Protein AF-A0A2H6AH96-F1 (afdb_monomer_lite)

Structure (mmCIF, N/CA/C/O backbone):
data_AF-A0A2H6AH96-F1
#
_entry.id   AF-A0A2H6AH96-F1
#
loop_
_atom_site.group_PDB
_atom_site.id
_atom_site.type_symbol
_atom_site.label_atom_id
_atom_site.label_alt_id
_atom_site.label_comp_id
_atom_site.label_asym_id
_atom_site.label_entity_id
_atom_site.label_seq_id
_atom_site.pdbx_PDB_ins_code
_atom_site.Cartn_x
_atom_site.Cartn_y
_atom_site.Cartn_z
_atom_site.occupancy
_atom_site.B_iso_or_equiv
_atom_site.auth_seq_id
_atom_site.auth_comp_id
_atom_site.auth_asym_id
_atom_site.auth_atom_id
_atom_site.pdbx_PDB_model_num
ATOM 1 N N . MET A 1 1 ? -25.929 -2.774 71.365 1.00 48.53 1 MET A N 1
ATOM 2 C CA . MET A 1 1 ? -27.346 -2.374 71.247 1.00 48.53 1 MET A CA 1
ATOM 3 C C . MET A 1 1 ? -27.555 -1.836 69.843 1.00 48.53 1 MET A C 1
ATOM 5 O O . MET A 1 1 ? -26.629 -1.247 69.307 1.00 48.53 1 MET A O 1
ATOM 9 N N . SER A 1 2 ? -28.693 -2.119 69.205 1.00 74.06 2 SER A N 1
ATOM 10 C CA . SER A 1 2 ? -29.018 -1.525 67.899 1.00 74.06 2 SER A CA 1
ATOM 11 C C . SER A 1 2 ? -29.248 -0.022 68.078 1.00 74.06 2 SER A C 1
ATOM 13 O O . SER A 1 2 ? -29.887 0.374 69.051 1.00 74.06 2 SER A O 1
ATOM 15 N N . THR A 1 3 ? -28.781 0.806 67.143 1.00 83.19 3 THR A N 1
ATOM 16 C CA . THR A 1 3 ? -29.018 2.261 67.120 1.00 83.19 3 THR A CA 1
ATOM 17 C C . THR A 1 3 ? -30.516 2.599 67.164 1.00 83.19 3 THR A C 1
ATOM 19 O O . THR A 1 3 ? -30.912 3.610 67.737 1.00 83.19 3 THR A O 1
ATOM 22 N N . ALA A 1 4 ? -31.370 1.714 66.634 1.00 84.19 4 ALA A N 1
ATOM 23 C CA . ALA A 1 4 ? -32.824 1.836 66.729 1.00 84.19 4 ALA A CA 1
ATOM 24 C C . ALA A 1 4 ? -33.345 1.627 68.163 1.00 84.19 4 ALA A C 1
ATOM 26 O O . ALA A 1 4 ? -34.322 2.251 68.565 1.00 84.19 4 ALA A O 1
ATOM 27 N N . LEU A 1 5 ? -32.680 0.782 68.958 1.00 84.56 5 LEU A N 1
ATOM 28 C CA . LEU A 1 5 ? -33.046 0.522 70.352 1.00 84.56 5 LEU A CA 1
ATOM 29 C C . LEU A 1 5 ? -32.707 1.721 71.248 1.00 84.56 5 LEU A C 1
ATOM 31 O O . LEU A 1 5 ? -33.529 2.129 72.062 1.00 84.56 5 LEU A O 1
ATOM 35 N N . GLU A 1 6 ? -31.534 2.325 71.044 1.00 89.12 6 GLU A N 1
ATOM 36 C CA . GLU A 1 6 ? -31.123 3.549 71.750 1.00 89.12 6 GLU A CA 1
ATOM 37 C C . GLU A 1 6 ? -32.049 4.725 71.409 1.00 89.12 6 GLU A C 1
ATOM 39 O O . GLU A 1 6 ? -32.494 5.455 72.295 1.00 89.12 6 GLU A O 1
ATOM 44 N N . LEU A 1 7 ? -32.415 4.872 70.130 1.00 88.19 7 LEU A N 1
ATOM 45 C CA . LEU A 1 7 ? -33.362 5.893 69.685 1.00 88.19 7 LEU A CA 1
ATOM 46 C C . LEU A 1 7 ? -34.773 5.657 70.254 1.00 88.19 7 LEU A C 1
ATOM 48 O O . LEU A 1 7 ? -35.454 6.610 70.633 1.00 88.19 7 LEU A O 1
ATOM 52 N N . TYR A 1 8 ? -35.202 4.397 70.369 1.00 91.31 8 TYR A N 1
ATOM 53 C CA . TYR A 1 8 ? -36.490 4.028 70.962 1.00 91.31 8 TYR A CA 1
ATOM 54 C C . TYR A 1 8 ? -36.577 4.410 72.441 1.00 91.31 8 TYR A C 1
ATOM 56 O O . TYR A 1 8 ? -37.562 5.028 72.852 1.00 91.31 8 TYR A O 1
ATOM 64 N N . GLU A 1 9 ? -35.548 4.095 73.232 1.00 91.56 9 GLU A N 1
ATOM 65 C CA . GLU A 1 9 ? -35.509 4.437 74.660 1.00 91.56 9 GLU A CA 1
ATOM 66 C C . GLU A 1 9 ? -35.527 5.953 74.898 1.00 91.56 9 GLU A C 1
ATOM 68 O O . GLU A 1 9 ? -36.153 6.419 75.852 1.00 91.56 9 GLU A O 1
ATOM 73 N N . LEU A 1 10 ? -34.929 6.733 73.992 1.00 91.88 10 LEU A N 1
ATOM 74 C CA . LEU A 1 10 ? -34.927 8.199 74.037 1.00 91.88 10 LEU A CA 1
ATOM 75 C C . LEU A 1 10 ? -36.282 8.826 73.670 1.00 91.88 10 LEU A C 1
ATOM 77 O O . LEU A 1 10 ? -36.653 9.871 74.213 1.00 91.88 10 LEU A O 1
ATOM 81 N N . LEU A 1 11 ? -37.022 8.209 72.744 1.00 91.69 11 LEU A N 1
ATOM 82 C CA . LEU A 1 11 ? -38.298 8.726 72.232 1.00 91.69 11 LEU A CA 1
ATOM 83 C C . LEU A 1 11 ? -39.507 8.287 73.072 1.00 91.69 11 LEU A C 1
ATOM 85 O O . LEU A 1 11 ? -40.444 9.073 73.241 1.00 91.69 11 LEU A O 1
ATOM 89 N N . LYS A 1 12 ? -39.475 7.073 73.642 1.00 93.00 12 LYS A N 1
ATOM 90 C CA . LYS A 1 12 ? -40.558 6.485 74.452 1.00 93.00 12 LYS A CA 1
ATOM 91 C C . LYS A 1 12 ? -41.104 7.422 75.547 1.00 93.00 12 LYS A C 1
ATOM 93 O O . LYS A 1 12 ? -42.322 7.597 75.587 1.00 93.00 12 LYS A O 1
ATOM 98 N N . PRO A 1 13 ? -40.283 8.054 76.414 1.00 93.81 13 PRO A N 1
ATOM 99 C CA . PRO A 1 13 ? -40.792 8.920 77.481 1.00 93.81 13 PRO A CA 1
ATOM 100 C C . PRO A 1 13 ? -41.361 10.265 76.994 1.00 93.81 13 PRO A C 1
ATOM 102 O O . PRO A 1 13 ? -42.032 10.936 77.771 1.00 93.81 13 PRO A O 1
ATOM 105 N N . LYS A 1 14 ? -41.102 10.681 75.744 1.00 92.81 14 LYS A N 1
ATOM 106 C CA . LYS A 1 14 ? -41.562 11.976 75.203 1.00 92.81 14 LYS A CA 1
ATOM 107 C C . LYS A 1 14 ? -42.813 11.878 74.339 1.00 92.81 14 LYS A C 1
ATOM 109 O O . LYS A 1 14 ? -43.597 12.819 74.318 1.00 92.81 14 LYS A O 1
ATOM 114 N N . LEU A 1 15 ? -42.954 10.788 73.590 1.00 90.75 15 LEU A N 1
ATOM 115 C CA . LEU A 1 15 ? -43.980 10.656 72.553 1.00 90.75 15 LEU A CA 1
ATOM 116 C C . LEU A 1 15 ? -45.029 9.591 72.872 1.00 90.75 15 LEU A C 1
ATOM 118 O O . LEU A 1 15 ? -46.102 9.642 72.291 1.00 90.75 15 LEU A O 1
ATOM 122 N N . GLY A 1 16 ? -44.740 8.666 73.791 1.00 91.75 16 GLY A N 1
ATOM 123 C CA . GLY A 1 16 ? -45.535 7.454 73.964 1.00 91.75 16 GLY A CA 1
ATOM 124 C C . GLY A 1 16 ? -44.962 6.277 73.172 1.00 91.75 16 GLY A C 1
ATOM 125 O O . GLY A 1 16 ? -44.139 6.426 72.265 1.00 91.75 16 GLY A O 1
ATOM 126 N N . GLU A 1 17 ? -45.346 5.064 73.569 1.00 92.06 17 GLU A N 1
ATOM 127 C CA . GLU A 1 17 ? -44.799 3.827 73.001 1.00 92.06 17 GLU A CA 1
ATOM 128 C C . GLU A 1 17 ? -45.226 3.606 71.541 1.00 92.06 17 GLU A C 1
ATOM 130 O O . GLU A 1 17 ? -44.432 3.107 70.741 1.00 92.06 17 GLU A O 1
ATOM 135 N N . ALA A 1 18 ? -46.446 4.003 71.171 1.00 92.25 18 ALA A N 1
ATOM 136 C CA . ALA A 1 18 ? -46.964 3.812 69.819 1.00 92.25 18 ALA A CA 1
ATOM 137 C C . ALA A 1 18 ? -46.289 4.760 68.814 1.00 92.25 18 ALA A C 1
ATOM 139 O O . ALA A 1 18 ? -45.826 4.334 67.754 1.00 92.25 18 ALA A O 1
ATOM 140 N N . GLU A 1 19 ? -46.169 6.031 69.179 1.00 92.69 19 GLU A N 1
ATOM 141 C CA . GLU A 1 19 ? -45.620 7.114 68.369 1.00 92.69 19 GLU A CA 1
ATOM 142 C C . GLU A 1 19 ? -44.112 6.936 68.147 1.00 92.69 19 GLU A C 1
ATOM 144 O O . GLU A 1 19 ? -43.627 7.080 67.022 1.00 92.69 19 GLU A O 1
ATOM 149 N N . ALA A 1 20 ? -43.371 6.539 69.190 1.00 93.06 20 ALA A N 1
ATOM 150 C CA . ALA A 1 20 ? -41.941 6.245 69.085 1.00 93.06 20 ALA A CA 1
ATOM 151 C C . ALA A 1 20 ? -41.661 5.063 68.136 1.00 93.06 20 ALA A C 1
ATOM 153 O O . ALA A 1 20 ? -40.739 5.130 67.322 1.00 93.06 20 ALA A O 1
ATOM 154 N N . ARG A 1 21 ? -42.479 3.999 68.184 1.00 91.94 21 ARG A N 1
ATOM 155 C CA . ARG A 1 21 ? -42.358 2.849 67.265 1.00 91.94 21 ARG A CA 1
ATOM 156 C C . ARG A 1 21 ? -42.705 3.225 65.828 1.00 91.94 21 ARG A C 1
ATOM 158 O O . ARG A 1 21 ? -42.016 2.784 64.913 1.00 91.94 21 ARG A O 1
ATOM 165 N N . ALA A 1 22 ? -43.747 4.033 65.627 1.00 93.38 22 ALA A N 1
ATOM 166 C CA . ALA A 1 22 ? -44.160 4.474 64.297 1.00 93.38 22 ALA A CA 1
ATOM 167 C C . ALA A 1 22 ? -43.069 5.308 63.607 1.00 93.38 22 ALA A C 1
ATOM 169 O O . ALA A 1 22 ? -42.770 5.072 62.435 1.00 93.38 22 ALA A O 1
ATOM 170 N N . LEU A 1 23 ? -42.429 6.227 64.341 1.00 91.38 23 LEU A N 1
ATOM 171 C CA . LEU A 1 23 ? -41.349 7.055 63.802 1.00 91.38 23 LEU A CA 1
ATOM 172 C C . LEU A 1 23 ? -40.101 6.229 63.464 1.00 91.38 23 LEU A C 1
ATOM 174 O O . LEU A 1 23 ? -39.532 6.410 62.390 1.00 91.38 23 LEU A O 1
ATOM 178 N N . ILE A 1 24 ? -39.702 5.295 64.335 1.00 92.12 24 ILE A N 1
ATOM 179 C CA . ILE A 1 24 ? -38.553 4.412 64.074 1.00 92.12 24 ILE A CA 1
ATOM 180 C C . ILE A 1 24 ? -38.809 3.537 62.856 1.00 92.12 24 ILE A C 1
ATOM 182 O O . ILE A 1 24 ? -37.956 3.474 61.979 1.00 92.12 24 ILE A O 1
ATOM 186 N N . ARG A 1 25 ? -40.003 2.946 62.748 1.00 91.00 25 ARG A N 1
ATOM 187 C CA . ARG A 1 25 ? -40.381 2.141 61.583 1.00 91.00 25 ARG A CA 1
ATOM 188 C C . ARG A 1 25 ? -40.339 2.959 60.294 1.00 91.00 25 ARG A C 1
ATOM 190 O O . ARG A 1 25 ? -39.776 2.509 59.306 1.00 91.00 25 ARG A O 1
ATOM 197 N N . TYR A 1 26 ? -40.872 4.182 60.320 1.00 91.19 26 TYR A N 1
ATOM 198 C CA . TYR A 1 26 ? -40.802 5.093 59.178 1.00 91.19 26 TYR A CA 1
ATOM 199 C C . TYR A 1 26 ? -39.352 5.423 58.791 1.00 91.19 26 TYR A C 1
ATOM 201 O O . TYR A 1 26 ? -39.022 5.456 57.605 1.00 91.19 26 TYR A O 1
ATOM 209 N N . MET A 1 27 ? -38.473 5.659 59.769 1.00 89.19 27 MET A N 1
ATOM 210 C CA . MET A 1 27 ? -37.054 5.929 59.519 1.00 89.19 27 MET A CA 1
ATOM 211 C C . MET A 1 27 ? -36.317 4.700 58.977 1.00 89.19 27 MET A C 1
ATOM 213 O O . MET A 1 27 ? -35.553 4.838 58.025 1.00 89.19 27 MET A O 1
ATOM 217 N N . GLU A 1 28 ? -36.560 3.515 59.535 1.00 88.94 28 GLU A N 1
ATOM 218 C CA . GLU A 1 28 ? -35.989 2.250 59.061 1.00 88.94 28 GLU A CA 1
ATOM 219 C C . GLU A 1 28 ? -36.423 1.947 57.623 1.00 88.94 28 GLU A C 1
ATOM 221 O O . GLU A 1 28 ? -35.565 1.669 56.785 1.00 88.94 28 GLU A O 1
ATOM 226 N N . ASP A 1 29 ? -37.712 2.102 57.306 1.00 88.25 29 ASP A N 1
ATOM 227 C CA . ASP A 1 29 ? -38.241 1.918 55.949 1.00 88.25 29 ASP A CA 1
ATOM 228 C C . ASP A 1 29 ? -37.622 2.924 54.961 1.00 88.25 29 ASP A C 1
ATOM 230 O O . ASP A 1 29 ? -37.230 2.552 53.853 1.00 88.25 29 ASP A O 1
ATOM 234 N N . ASN A 1 30 ? -37.457 4.193 55.361 1.00 87.19 30 ASN A N 1
ATOM 235 C CA . ASN A 1 30 ? -36.810 5.211 54.521 1.00 87.19 30 ASN A CA 1
ATOM 236 C C . ASN A 1 30 ? -35.316 4.936 54.297 1.00 87.19 30 ASN A C 1
ATOM 238 O O . ASN A 1 30 ? -34.803 5.186 53.203 1.00 87.19 30 ASN A O 1
ATOM 242 N N . VAL A 1 31 ? -34.605 4.444 55.316 1.00 87.12 31 VAL A N 1
ATOM 243 C CA . VAL A 1 31 ? -33.192 4.059 55.191 1.00 87.12 31 VAL A CA 1
ATOM 244 C C . VAL A 1 31 ? -33.062 2.838 54.287 1.00 87.12 31 VAL A C 1
ATOM 246 O O . VAL A 1 31 ? -32.227 2.855 53.391 1.00 87.12 31 VAL A O 1
ATOM 249 N N . GLN A 1 32 ? -33.916 1.824 54.444 1.00 84.75 32 GLN A N 1
ATOM 250 C CA . GLN A 1 32 ? -33.933 0.637 53.582 1.00 84.75 32 GLN A CA 1
ATOM 251 C C . GLN A 1 32 ? -34.246 0.982 52.121 1.00 84.75 32 GLN A C 1
ATOM 253 O O . GLN A 1 32 ? -33.583 0.473 51.225 1.00 84.75 32 GLN A O 1
ATOM 258 N N . GLN A 1 33 ? -35.202 1.882 51.866 1.00 83.94 33 GLN A N 1
ATOM 259 C CA . GLN A 1 33 ? -35.540 2.308 50.501 1.00 83.94 33 GLN A CA 1
ATOM 260 C C . GLN A 1 33 ? -34.418 3.077 49.798 1.00 83.94 33 GLN A C 1
ATOM 262 O O . GLN A 1 33 ? -34.355 3.075 48.570 1.00 83.94 33 GLN A O 1
ATOM 267 N N . ARG A 1 34 ? -33.564 3.782 50.549 1.00 82.81 34 ARG A N 1
ATOM 268 C CA . ARG A 1 34 ? -32.506 4.639 49.988 1.00 82.81 34 ARG A CA 1
ATOM 269 C C . ARG A 1 34 ? -31.117 4.018 50.048 1.00 82.81 34 ARG A C 1
ATOM 271 O O . ARG A 1 34 ? -30.226 4.474 49.334 1.00 82.81 34 ARG A O 1
ATOM 278 N N . ALA A 1 35 ? -30.906 3.031 50.909 1.00 84.38 35 ALA A N 1
ATOM 279 C CA . ALA A 1 35 ? -29.627 2.360 51.037 1.00 84.38 35 ALA A CA 1
ATOM 280 C C . ALA A 1 35 ? -29.427 1.398 49.864 1.00 84.38 35 ALA A C 1
ATOM 282 O O . ALA A 1 35 ? -30.221 0.485 49.653 1.00 84.38 35 ALA A O 1
ATOM 283 N N . ALA A 1 36 ? -28.322 1.567 49.137 1.00 83.88 36 ALA A N 1
ATOM 284 C CA . ALA A 1 36 ? -27.840 0.510 48.263 1.00 83.88 36 ALA A CA 1
ATOM 285 C C . ALA A 1 36 ? -27.471 -0.696 49.131 1.00 83.88 36 ALA A C 1
ATOM 287 O O . ALA A 1 36 ? -26.684 -0.582 50.079 1.00 83.88 36 ALA A O 1
ATOM 288 N N . THR A 1 37 ? -28.047 -1.851 48.823 1.00 88.88 37 THR A N 1
ATOM 289 C CA . THR A 1 37 ? -27.726 -3.075 49.547 1.00 88.88 37 THR A CA 1
ATOM 290 C C . THR A 1 37 ? -26.385 -3.625 49.069 1.00 88.88 37 THR A C 1
ATOM 292 O O . THR A 1 37 ? -25.905 -3.326 47.972 1.00 88.88 37 THR A O 1
ATOM 295 N N . LYS A 1 38 ? -25.776 -4.501 49.874 1.00 90.06 38 LYS A N 1
ATOM 296 C CA . LYS A 1 38 ? -24.586 -5.250 49.448 1.00 90.06 38 LYS A CA 1
ATOM 297 C C . LYS A 1 38 ? -24.839 -6.014 48.138 1.00 90.06 38 LYS A C 1
ATOM 299 O O . LYS A 1 38 ? -23.963 -6.066 47.284 1.00 90.06 38 LYS A O 1
ATOM 304 N N . GLN A 1 39 ? -26.053 -6.537 47.962 1.00 90.75 39 GLN A N 1
ATOM 305 C CA . GLN A 1 39 ? -26.456 -7.240 46.748 1.00 90.75 39 GLN A CA 1
ATOM 306 C C . GLN A 1 39 ? -26.499 -6.312 45.523 1.00 90.75 39 GLN A C 1
ATOM 308 O O . GLN A 1 39 ? -26.109 -6.727 44.433 1.00 90.75 39 GLN A O 1
ATOM 313 N N . ASP A 1 40 ? -26.935 -5.060 45.682 1.00 92.50 40 ASP A N 1
ATOM 314 C CA . ASP A 1 40 ? -26.943 -4.082 44.585 1.00 92.50 40 ASP A CA 1
ATOM 315 C C . ASP A 1 40 ? -25.522 -3.730 44.139 1.00 92.50 40 ASP A C 1
ATOM 317 O O . ASP A 1 40 ? -25.249 -3.654 42.940 1.00 92.50 40 ASP A O 1
ATOM 321 N N . LEU A 1 41 ? -24.597 -3.591 45.095 1.00 94.38 41 LEU A N 1
ATOM 322 C CA . LEU A 1 41 ? -23.177 -3.375 44.809 1.00 94.38 41 LEU A CA 1
ATOM 323 C C . LEU A 1 41 ? -22.553 -4.575 44.088 1.00 94.38 41 LEU A C 1
ATOM 325 O O . LEU A 1 41 ? -21.855 -4.387 43.093 1.00 94.38 41 LEU A O 1
ATOM 329 N N . GLU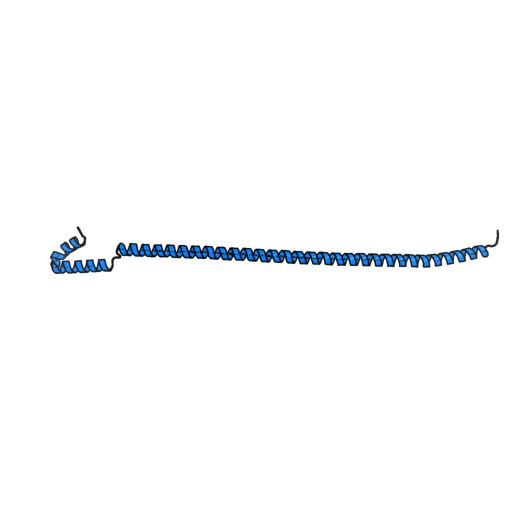 A 1 42 ? -22.838 -5.801 44.533 1.00 95.69 42 GLU A N 1
ATOM 330 C CA . GLU A 1 42 ? -22.356 -7.027 43.880 1.00 95.69 42 GLU A CA 1
ATOM 331 C C . GLU A 1 42 ? -22.884 -7.148 42.442 1.00 95.69 42 GLU A C 1
ATOM 333 O O . GLU A 1 42 ? -22.125 -7.466 41.525 1.00 95.69 42 GLU A O 1
ATOM 338 N N . ARG A 1 43 ? -24.162 -6.815 42.209 1.00 96.19 43 ARG A N 1
ATOM 339 C CA . ARG A 1 43 ? -24.754 -6.773 40.860 1.00 96.19 43 ARG A CA 1
ATOM 340 C C . ARG A 1 43 ? -24.103 -5.711 39.980 1.00 96.19 43 ARG A C 1
ATOM 342 O O . ARG A 1 43 ? -23.779 -5.993 38.829 1.00 96.19 43 ARG A O 1
ATOM 349 N N . ALA A 1 44 ? -23.894 -4.505 40.508 1.00 96.69 44 ALA A N 1
ATOM 350 C CA . ALA A 1 44 ? -23.243 -3.425 39.772 1.00 96.69 44 ALA A CA 1
ATOM 351 C C . ALA A 1 44 ? -21.788 -3.774 39.420 1.00 96.69 44 ALA A C 1
ATOM 353 O O . ALA A 1 44 ? -21.342 -3.515 38.299 1.00 96.69 44 ALA A O 1
ATOM 354 N N . GLN A 1 45 ? -21.061 -4.408 40.344 1.00 97.69 45 GLN A N 1
ATOM 355 C CA . GLN A 1 45 ? -19.700 -4.887 40.114 1.00 97.69 45 GLN A CA 1
ATOM 356 C C . GLN A 1 45 ? -19.663 -5.982 39.043 1.00 97.69 45 GLN A C 1
ATOM 358 O O . GLN A 1 45 ? -18.842 -5.905 38.131 1.00 97.69 45 GLN A O 1
ATOM 363 N N . ALA A 1 46 ? -20.572 -6.959 39.106 1.00 97.44 46 ALA A N 1
ATOM 364 C CA . ALA A 1 46 ? -20.678 -8.010 38.096 1.00 97.44 46 ALA A CA 1
ATOM 365 C C . ALA A 1 46 ? -20.974 -7.433 36.703 1.00 97.44 46 ALA A C 1
ATOM 367 O O . ALA A 1 46 ? -20.250 -7.729 35.755 1.00 97.44 46 ALA A O 1
ATOM 368 N N . ALA A 1 47 ? -21.958 -6.534 36.594 1.00 98.06 47 ALA A N 1
ATOM 369 C CA . ALA A 1 47 ? -22.300 -5.873 35.334 1.00 98.06 47 ALA A CA 1
ATOM 370 C C . ALA A 1 47 ? -21.146 -5.013 34.786 1.00 98.06 47 ALA A C 1
ATOM 372 O O . ALA A 1 47 ? -20.954 -4.909 33.575 1.00 98.06 47 ALA A O 1
ATOM 373 N N . THR A 1 48 ? -20.363 -4.386 35.668 1.00 98.19 48 THR A N 1
ATOM 374 C CA . THR A 1 48 ? -19.184 -3.605 35.267 1.00 98.19 48 THR A CA 1
ATOM 375 C C . THR A 1 48 ? -18.074 -4.513 34.748 1.00 98.19 48 THR A C 1
ATOM 377 O O . THR A 1 48 ? -17.502 -4.226 33.700 1.00 98.19 48 THR A O 1
ATOM 380 N N . ASN A 1 49 ? -17.802 -5.627 35.431 1.00 98.25 49 ASN A N 1
ATOM 381 C CA . ASN A 1 49 ? -16.823 -6.613 34.977 1.00 98.25 49 ASN A CA 1
ATOM 382 C C . ASN A 1 49 ? -17.219 -7.223 33.630 1.00 98.25 49 ASN A C 1
ATOM 384 O O . ASN A 1 49 ? -16.377 -7.328 32.746 1.00 98.25 49 ASN A O 1
ATOM 388 N N . GLU A 1 50 ? -18.496 -7.552 33.437 1.00 98.38 50 GLU A N 1
ATOM 389 C CA . GLU A 1 50 ? -18.995 -8.062 32.158 1.00 98.38 50 GLU A CA 1
ATOM 390 C C . GLU A 1 50 ? -18.766 -7.057 31.020 1.00 98.38 50 GLU A C 1
ATOM 392 O O . GLU A 1 50 ? -18.230 -7.419 29.975 1.00 98.38 50 GLU A O 1
ATOM 397 N N . LYS A 1 51 ? -19.078 -5.773 31.242 1.00 98.38 51 LYS A N 1
ATOM 398 C CA . LYS A 1 51 ? -18.800 -4.712 30.260 1.00 98.38 51 LYS A CA 1
ATOM 399 C C . LYS A 1 51 ? -17.309 -4.553 29.975 1.00 98.38 51 LYS A C 1
ATOM 401 O O . LYS A 1 51 ? -16.937 -4.314 28.831 1.00 98.38 51 LYS A O 1
ATOM 406 N N . ILE A 1 52 ? -16.456 -4.669 30.993 1.00 98.44 52 ILE A N 1
ATOM 407 C CA . ILE A 1 52 ? -15.000 -4.610 30.812 1.00 98.44 52 ILE A CA 1
ATOM 408 C C . ILE A 1 52 ? -14.531 -5.762 29.923 1.00 98.44 52 ILE A C 1
ATOM 410 O O . ILE A 1 52 ? -13.755 -5.525 28.998 1.00 98.44 52 ILE A O 1
ATOM 414 N N . GLU A 1 53 ? -15.010 -6.983 30.160 1.00 98.50 53 GLU A N 1
ATOM 415 C CA . GLU A 1 53 ? -14.644 -8.142 29.341 1.00 98.50 53 GLU A CA 1
ATOM 416 C C . GLU A 1 53 ? -15.183 -8.032 27.908 1.00 98.50 53 GLU A C 1
ATOM 418 O O . GLU A 1 53 ? -14.444 -8.310 26.964 1.00 98.50 53 GLU A O 1
ATOM 423 N N . GLN A 1 54 ? -16.406 -7.525 27.717 1.00 98.50 54 GLN A N 1
ATOM 424 C CA . GLN A 1 54 ? -16.945 -7.233 26.381 1.00 98.50 54 GLN A CA 1
ATOM 425 C C . GLN A 1 54 ? -16.077 -6.217 25.629 1.00 98.50 54 GLN A C 1
ATOM 427 O O . GLN A 1 54 ? -15.635 -6.486 24.515 1.00 98.50 54 GLN A O 1
ATOM 432 N N . VAL A 1 55 ? -15.749 -5.083 26.256 1.00 98.56 55 VAL A N 1
ATOM 433 C CA . VAL A 1 55 ? -14.894 -4.055 25.637 1.00 98.56 55 VAL A CA 1
ATOM 434 C C . VAL A 1 55 ? -13.495 -4.599 25.339 1.00 98.56 55 VAL A C 1
ATOM 436 O O . VAL A 1 55 ? -12.916 -4.274 24.304 1.00 98.56 55 VAL A O 1
ATOM 439 N N . ARG A 1 56 ? -12.933 -5.440 26.215 1.00 98.56 56 ARG A N 1
ATOM 440 C CA . ARG A 1 56 ? -11.640 -6.097 25.966 1.00 98.56 56 ARG A CA 1
ATOM 441 C C . ARG A 1 56 ? -11.693 -7.013 24.750 1.00 98.56 56 ARG A C 1
ATOM 443 O O . ARG A 1 56 ? -10.775 -6.952 23.934 1.00 98.56 56 ARG A O 1
ATOM 450 N N . ALA A 1 57 ? -12.746 -7.815 24.620 1.00 98.38 57 ALA A N 1
ATOM 451 C CA . ALA A 1 57 ? -12.942 -8.687 23.467 1.00 98.38 57 ALA A CA 1
ATOM 452 C C . ALA A 1 57 ? -13.077 -7.876 22.168 1.00 98.38 57 ALA A C 1
ATOM 454 O O . ALA A 1 57 ? -12.347 -8.136 21.214 1.00 98.38 57 ALA A O 1
ATOM 455 N N . GLU A 1 58 ? -13.912 -6.832 22.163 1.00 98.56 58 GLU A N 1
ATOM 456 C CA . GLU A 1 58 ? -14.087 -5.945 21.003 1.00 98.56 58 GLU A CA 1
ATOM 457 C C . GLU A 1 58 ? -12.785 -5.237 20.601 1.00 98.56 58 GLU A C 1
ATOM 459 O O . GLU A 1 58 ? -12.481 -5.092 19.416 1.00 98.56 58 GLU A O 1
ATOM 464 N N . LEU A 1 59 ? -11.998 -4.770 21.576 1.00 98.56 59 LEU A N 1
ATOM 465 C CA . LEU A 1 59 ? -10.704 -4.144 21.301 1.00 98.56 59 LEU A CA 1
ATOM 466 C C . LEU A 1 59 ? -9.702 -5.149 20.736 1.00 98.56 59 LEU A C 1
ATOM 468 O O . LEU A 1 59 ? -8.950 -4.797 19.830 1.00 98.56 59 LEU A O 1
ATOM 472 N N . HIS A 1 60 ? -9.691 -6.382 21.244 1.00 98.50 60 HIS A N 1
ATOM 473 C CA . HIS A 1 60 ? -8.827 -7.433 20.717 1.00 98.50 60 HIS A CA 1
ATOM 474 C C . HIS A 1 60 ? -9.178 -7.763 19.262 1.00 98.50 60 HIS A C 1
ATOM 476 O O . HIS A 1 60 ? -8.291 -7.774 18.411 1.00 98.50 60 HIS A O 1
ATOM 482 N N . GLU A 1 61 ? -10.467 -7.921 18.955 1.00 98.56 61 GLU A N 1
ATOM 483 C CA . GLU A 1 61 ? -10.949 -8.157 17.591 1.00 98.56 61 GLU A CA 1
ATOM 484 C C . GLU A 1 61 ? -10.569 -7.008 16.646 1.00 98.56 61 GLU A C 1
ATOM 486 O O . GLU A 1 61 ? -9.998 -7.243 15.581 1.00 98.56 61 GLU A O 1
ATOM 491 N N . LYS A 1 62 ? -10.781 -5.752 17.062 1.00 98.50 62 LYS A N 1
ATOM 492 C CA . LYS A 1 62 ? -10.377 -4.574 16.273 1.00 98.50 62 LYS A CA 1
ATOM 493 C C . LYS A 1 62 ? -8.871 -4.517 16.034 1.00 98.50 62 LYS A C 1
ATOM 495 O O . LYS A 1 62 ? -8.445 -4.135 14.946 1.00 98.50 62 LYS A O 1
ATOM 500 N N . ILE A 1 63 ? -8.057 -4.872 17.030 1.00 98.50 63 ILE A N 1
ATOM 501 C CA . ILE A 1 63 ? -6.595 -4.915 16.880 1.00 98.50 63 ILE A CA 1
ATOM 502 C C . ILE A 1 63 ? -6.197 -5.958 15.834 1.00 98.50 63 ILE A C 1
ATOM 504 O O . ILE A 1 63 ? -5.372 -5.657 14.970 1.00 98.50 63 ILE A O 1
ATOM 508 N N . GLU A 1 64 ? -6.782 -7.153 15.880 1.00 98.62 64 GLU A N 1
ATOM 509 C CA . GLU A 1 64 ? -6.482 -8.213 14.915 1.00 98.62 64 GLU A CA 1
ATOM 510 C C . GLU A 1 64 ? -6.979 -7.864 13.504 1.00 98.62 64 GLU A C 1
ATOM 512 O O . GLU A 1 64 ? -6.242 -8.056 12.535 1.00 98.62 64 GLU A O 1
ATOM 517 N N . GLN A 1 65 ? -8.149 -7.230 13.375 1.00 98.56 65 GLN A N 1
ATOM 518 C CA . GLN A 1 65 ? -8.630 -6.714 12.091 1.00 98.56 65 GLN A CA 1
ATOM 519 C C . GLN A 1 65 ? -7.665 -5.671 11.504 1.00 98.56 65 GLN A C 1
ATOM 521 O O . GLN A 1 65 ? -7.247 -5.791 10.352 1.00 98.56 65 GLN A O 1
ATOM 526 N N . VAL A 1 66 ? -7.251 -4.674 12.295 1.00 98.62 66 VAL A N 1
ATOM 527 C CA . VAL A 1 66 ? -6.301 -3.643 11.839 1.00 98.62 66 VAL A CA 1
ATOM 528 C C . VAL A 1 66 ? -4.955 -4.260 11.458 1.00 98.62 66 VAL A C 1
ATOM 530 O O . VAL A 1 66 ? -4.347 -3.849 10.469 1.00 98.62 66 VAL A O 1
ATOM 533 N N . ARG A 1 67 ? -4.477 -5.264 12.204 1.00 98.56 67 ARG A N 1
ATOM 534 C CA . ARG A 1 67 ? -3.250 -5.999 11.860 1.00 98.56 67 ARG A CA 1
ATOM 535 C C . ARG A 1 67 ? -3.371 -6.716 10.521 1.00 98.56 67 ARG A C 1
ATOM 537 O O . ARG A 1 67 ? -2.452 -6.602 9.710 1.00 98.56 67 ARG A O 1
ATOM 544 N N . ALA A 1 68 ? -4.484 -7.403 10.276 1.00 98.38 68 ALA A N 1
ATOM 545 C CA . ALA A 1 68 ? -4.739 -8.085 9.011 1.00 98.38 68 ALA A CA 1
ATOM 546 C C . ALA A 1 68 ? -4.798 -7.095 7.836 1.00 98.38 68 ALA A C 1
ATOM 548 O O . ALA A 1 68 ? -4.103 -7.286 6.838 1.00 98.38 68 ALA A O 1
ATOM 549 N N . GLU A 1 69 ? -5.533 -5.988 7.986 1.00 98.50 69 GLU A N 1
ATOM 550 C CA . GLU A 1 69 ? -5.628 -4.936 6.964 1.00 98.50 69 GLU A CA 1
ATOM 551 C C . GLU A 1 69 ? -4.268 -4.289 6.659 1.00 98.50 69 GLU A C 1
ATOM 553 O O . GLU A 1 69 ? -3.946 -4.008 5.501 1.00 98.50 69 GLU A O 1
ATOM 558 N N . LEU A 1 70 ? -3.446 -4.038 7.685 1.00 98.56 70 LEU A N 1
ATOM 559 C CA . LEU A 1 70 ? -2.095 -3.504 7.499 1.00 98.56 70 LEU A CA 1
ATOM 560 C C . LEU A 1 70 ? -1.182 -4.507 6.794 1.00 98.56 70 LEU A C 1
ATOM 562 O O . LEU A 1 70 ? -0.414 -4.105 5.920 1.00 98.56 70 LEU A O 1
ATOM 566 N N . HIS A 1 71 ? -1.272 -5.792 7.139 1.00 98.44 71 HIS A N 1
ATOM 567 C CA . HIS A 1 71 ? -0.501 -6.838 6.474 1.00 98.44 71 HIS A CA 1
ATOM 568 C C . HIS A 1 71 ? -0.862 -6.934 4.986 1.00 98.44 71 HIS A C 1
ATOM 570 O O . HIS A 1 71 ? 0.029 -6.901 4.139 1.00 98.44 71 HIS A O 1
ATOM 576 N N . GLU A 1 72 ? -2.155 -6.933 4.653 1.00 98.56 72 GLU A N 1
ATOM 577 C CA . GLU A 1 72 ? -2.619 -6.954 3.262 1.00 98.56 72 GLU A CA 1
ATOM 578 C C . GLU A 1 72 ? -2.137 -5.724 2.477 1.00 98.56 72 GLU A C 1
ATOM 580 O O . GLU A 1 72 ? -1.646 -5.847 1.352 1.00 98.56 72 GLU A O 1
ATOM 585 N N . LYS A 1 73 ? -2.213 -4.526 3.076 1.00 98.44 73 LYS A N 1
ATOM 586 C CA . LYS A 1 73 ? -1.698 -3.294 2.453 1.00 98.44 73 LYS A CA 1
ATOM 587 C C . LYS A 1 73 ? -0.194 -3.365 2.196 1.00 98.44 73 LYS A C 1
ATOM 589 O O . LYS A 1 73 ? 0.251 -2.922 1.139 1.00 98.44 73 LYS A O 1
ATOM 594 N N . ILE A 1 74 ? 0.583 -3.911 3.133 1.00 98.44 74 ILE A N 1
ATOM 595 C CA . ILE A 1 74 ? 2.034 -4.077 2.968 1.00 98.44 74 ILE A CA 1
ATOM 596 C C . ILE A 1 74 ? 2.337 -5.016 1.799 1.00 98.44 74 ILE A C 1
ATOM 598 O O . ILE A 1 74 ? 3.159 -4.668 0.950 1.00 98.44 74 ILE A O 1
ATOM 602 N N . GLU A 1 75 ? 1.668 -6.165 1.721 1.00 98.62 75 GLU A N 1
ATOM 603 C CA . GLU A 1 75 ? 1.887 -7.128 0.636 1.00 98.62 75 GLU A CA 1
ATOM 604 C C . GLU A 1 75 ? 1.468 -6.562 -0.727 1.00 98.62 75 GLU A C 1
ATOM 606 O O . GLU A 1 75 ? 2.201 -6.703 -1.707 1.00 98.62 75 GLU A O 1
ATOM 611 N N . ARG A 1 76 ? 0.364 -5.807 -0.785 1.00 98.56 76 ARG A N 1
ATOM 612 C CA . ARG A 1 76 ? -0.056 -5.109 -2.009 1.00 98.56 76 ARG A CA 1
ATOM 613 C C . ARG A 1 76 ? 0.982 -4.090 -2.478 1.00 98.56 76 ARG A C 1
ATOM 615 O O . ARG A 1 76 ? 1.383 -4.118 -3.637 1.00 98.56 76 ARG A O 1
ATOM 622 N N . VAL A 1 77 ? 1.468 -3.233 -1.576 1.00 98.62 77 VAL A N 1
ATOM 623 C CA . VAL A 1 77 ? 2.505 -2.238 -1.905 1.00 98.62 77 VAL A CA 1
ATOM 624 C C . VAL A 1 77 ? 3.802 -2.916 -2.347 1.00 98.62 77 VAL A C 1
ATOM 626 O O . VAL A 1 77 ? 4.450 -2.449 -3.282 1.00 98.62 77 VAL A O 1
ATOM 629 N N . ARG A 1 78 ? 4.188 -4.032 -1.715 1.00 98.50 78 ARG A N 1
ATOM 630 C CA . ARG A 1 78 ? 5.360 -4.816 -2.133 1.00 98.50 78 ARG A CA 1
ATOM 631 C C . ARG A 1 78 ? 5.205 -5.363 -3.548 1.00 98.50 78 ARG A C 1
ATOM 633 O O . ARG A 1 78 ? 6.140 -5.228 -4.334 1.00 98.50 78 ARG A O 1
ATOM 640 N N . ALA A 1 79 ? 4.046 -5.931 -3.876 1.00 98.31 79 ALA A N 1
ATOM 641 C CA . ALA A 1 79 ? 3.760 -6.440 -5.214 1.00 98.31 79 ALA A CA 1
ATOM 642 C C . ALA A 1 79 ? 3.796 -5.321 -6.269 1.00 98.31 79 ALA A C 1
ATOM 644 O O . ALA A 1 79 ? 4.496 -5.453 -7.272 1.00 98.31 79 ALA A O 1
ATOM 645 N N . GLU A 1 80 ? 3.139 -4.187 -6.004 1.00 98.50 80 GLU A N 1
ATOM 646 C CA . GLU A 1 80 ? 3.139 -3.023 -6.904 1.00 98.50 80 GLU A CA 1
ATOM 647 C C . GLU A 1 80 ? 4.550 -2.456 -7.130 1.00 98.50 80 GLU A C 1
ATOM 649 O O . GLU A 1 80 ? 4.906 -2.073 -8.246 1.00 98.50 80 GLU A O 1
ATOM 654 N N . LEU A 1 81 ? 5.376 -2.388 -6.080 1.00 98.56 81 LEU A N 1
ATOM 655 C CA . LEU A 1 81 ? 6.764 -1.937 -6.208 1.00 98.56 81 LEU A CA 1
ATOM 656 C C . LEU A 1 81 ? 7.612 -2.928 -7.004 1.00 98.56 81 LEU A C 1
ATOM 658 O O . LEU A 1 81 ? 8.432 -2.496 -7.811 1.00 98.56 81 LEU A O 1
ATOM 662 N N . HIS A 1 82 ? 7.417 -4.232 -6.802 1.00 98.44 82 HIS A N 1
ATOM 663 C CA . HIS A 1 82 ? 8.123 -5.254 -7.568 1.00 98.44 82 HIS A CA 1
ATOM 664 C C . HIS A 1 82 ? 7.783 -5.166 -9.061 1.00 98.44 82 HIS A C 1
ATOM 666 O O . HIS A 1 82 ? 8.689 -5.133 -9.891 1.00 98.44 82 HIS A O 1
ATOM 672 N N . GLU A 1 83 ? 6.499 -5.018 -9.397 1.00 98.50 83 GLU A N 1
ATOM 673 C CA . GLU A 1 83 ? 6.054 -4.839 -10.781 1.00 98.50 83 GLU A CA 1
ATOM 674 C C . GLU A 1 83 ? 6.660 -3.580 -11.416 1.00 98.50 83 GLU A C 1
ATOM 676 O O . GLU A 1 83 ? 7.214 -3.645 -12.513 1.00 98.50 83 GLU A O 1
ATOM 681 N N . LYS A 1 84 ? 6.641 -2.442 -10.708 1.00 98.44 84 LYS A N 1
ATOM 682 C CA . LYS A 1 84 ? 7.259 -1.195 -11.195 1.00 98.44 84 LYS A CA 1
ATOM 683 C C . LYS A 1 84 ? 8.763 -1.333 -11.417 1.00 98.44 84 LYS A C 1
ATOM 685 O O . LYS A 1 84 ? 9.285 -0.773 -12.379 1.00 98.44 84 LYS A O 1
ATOM 690 N N . ILE A 1 85 ? 9.467 -2.054 -10.543 1.00 98.50 85 ILE A N 1
ATOM 691 C CA . ILE A 1 85 ? 10.905 -2.306 -10.700 1.00 98.50 85 ILE A CA 1
ATOM 692 C C . ILE A 1 85 ? 11.167 -3.119 -11.969 1.00 98.50 85 ILE A C 1
ATOM 694 O O . ILE A 1 85 ? 12.044 -2.742 -12.748 1.00 98.50 85 ILE A O 1
ATOM 698 N N . GLU A 1 86 ? 10.407 -4.189 -12.206 1.00 98.56 86 GLU A N 1
ATOM 699 C CA . GLU A 1 86 ? 10.573 -5.004 -13.414 1.00 98.56 86 GLU A CA 1
ATOM 700 C C . GLU A 1 86 ? 10.209 -4.224 -14.684 1.00 98.56 86 GLU A C 1
ATOM 702 O O . GLU A 1 86 ? 10.970 -4.262 -15.649 1.00 98.56 86 GLU A O 1
ATOM 707 N N . GLN A 1 87 ? 9.140 -3.419 -14.668 1.00 98.56 87 GLN A N 1
ATOM 708 C CA . GLN A 1 87 ? 8.793 -2.534 -15.790 1.00 98.56 87 GLN A CA 1
ATOM 709 C C . GLN A 1 87 ? 9.934 -1.562 -16.124 1.00 98.56 87 GLN A C 1
ATOM 711 O O . GLN A 1 87 ? 10.386 -1.506 -17.267 1.00 98.56 87 GLN A O 1
ATOM 716 N N . VAL A 1 88 ? 10.466 -0.848 -15.123 1.00 98.62 88 VAL A N 1
ATOM 717 C CA . VAL A 1 88 ? 11.598 0.077 -15.318 1.00 98.62 88 VAL A CA 1
ATOM 718 C C . VAL A 1 88 ? 12.834 -0.662 -15.831 1.00 98.62 88 VAL A C 1
ATOM 720 O O . VAL A 1 88 ? 13.553 -0.150 -16.692 1.00 98.62 88 VAL A O 1
ATOM 723 N N . ARG A 1 89 ? 13.094 -1.874 -15.333 1.00 98.44 89 ARG A N 1
ATOM 724 C CA . ARG A 1 89 ? 14.221 -2.698 -15.779 1.00 98.44 89 ARG A CA 1
ATOM 725 C C . ARG A 1 89 ? 14.086 -3.086 -17.252 1.00 98.44 89 ARG A C 1
ATOM 727 O O . ARG A 1 89 ? 15.066 -2.961 -17.988 1.00 98.44 89 ARG A O 1
ATOM 734 N N . THR A 1 90 ? 12.901 -3.512 -17.684 1.00 98.44 90 THR A N 1
ATOM 735 C CA . THR A 1 90 ? 12.615 -3.826 -19.090 1.00 98.44 90 THR A CA 1
ATOM 736 C C . THR A 1 90 ? 12.766 -2.590 -19.970 1.00 98.44 90 THR A C 1
A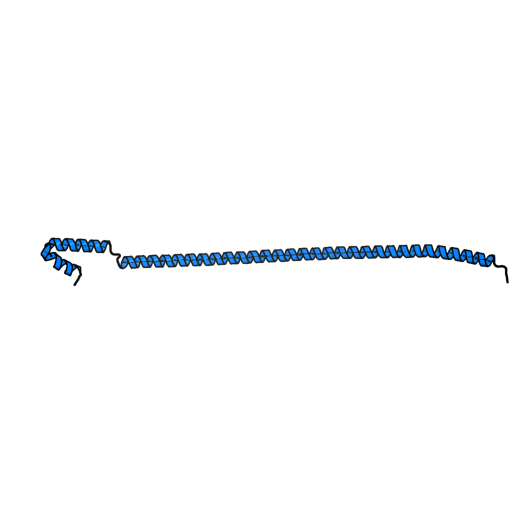TOM 738 O O . THR A 1 90 ? 13.506 -2.639 -20.951 1.00 98.44 90 THR A O 1
ATOM 741 N N . GLU A 1 91 ? 12.175 -1.455 -19.586 1.00 98.44 91 GLU A N 1
ATOM 742 C CA . GLU A 1 91 ? 12.296 -0.202 -20.344 1.00 98.44 91 GLU A CA 1
ATOM 743 C C . GLU A 1 91 ? 13.753 0.258 -20.497 1.00 98.44 91 GLU A C 1
ATOM 745 O O . GLU A 1 91 ? 14.160 0.731 -21.561 1.00 98.44 91 GLU A O 1
ATOM 750 N N . LEU A 1 92 ? 14.559 0.139 -19.436 1.00 98.56 92 LEU A N 1
ATOM 751 C CA . LEU A 1 92 ? 15.980 0.476 -19.494 1.00 98.56 92 LEU A CA 1
ATOM 752 C C . LEU A 1 92 ? 16.747 -0.476 -20.410 1.00 98.56 92 LEU A C 1
ATOM 754 O O . LEU A 1 92 ? 17.590 -0.016 -21.178 1.00 98.56 92 LEU A O 1
ATOM 758 N N . HIS A 1 93 ? 16.448 -1.775 -20.366 1.00 98.38 93 HIS A N 1
ATOM 759 C CA . HIS A 1 93 ? 17.075 -2.748 -21.256 1.00 98.38 93 HIS A CA 1
ATOM 760 C C . HIS A 1 93 ? 16.757 -2.451 -22.729 1.00 98.38 93 HIS A C 1
ATOM 762 O O . HIS A 1 93 ? 17.669 -2.383 -23.552 1.00 98.38 93 HIS A O 1
ATOM 768 N N . GLU A 1 94 ? 15.495 -2.163 -23.050 1.00 98.50 94 GLU A N 1
ATOM 769 C CA . GLU A 1 94 ? 15.079 -1.781 -24.404 1.00 98.50 94 GLU A CA 1
ATOM 770 C C . GLU A 1 94 ? 15.747 -0.486 -24.881 1.00 98.50 94 GLU A C 1
ATOM 772 O O . GLU A 1 94 ? 16.190 -0.397 -26.029 1.00 98.50 94 GLU A O 1
ATOM 777 N N . LYS A 1 95 ? 15.860 0.525 -24.008 1.00 98.44 95 LYS A N 1
ATOM 778 C CA . LYS A 1 95 ? 16.575 1.773 -24.324 1.00 98.44 95 LYS A CA 1
ATOM 779 C C . LYS A 1 95 ? 18.055 1.518 -24.597 1.00 98.44 95 LYS A C 1
ATOM 781 O O . LYS A 1 95 ? 18.590 2.081 -25.549 1.00 98.44 95 LYS A O 1
ATOM 786 N N . ILE A 1 96 ? 18.704 0.666 -23.801 1.00 98.50 96 ILE A N 1
ATOM 787 C CA . ILE A 1 96 ? 20.113 0.297 -23.998 1.00 98.50 96 ILE A CA 1
ATOM 788 C C . ILE A 1 96 ? 20.302 -0.404 -25.347 1.00 98.50 96 ILE A C 1
ATOM 790 O O . ILE A 1 96 ? 21.182 -0.008 -26.110 1.00 98.50 96 ILE A O 1
ATOM 794 N N . GLU A 1 97 ? 19.469 -1.393 -25.679 1.00 98.56 97 GLU A N 1
ATOM 795 C CA . GLU A 1 97 ? 19.577 -2.115 -26.955 1.00 98.56 97 GLU A CA 1
ATOM 796 C C . GLU A 1 97 ? 19.278 -1.217 -28.164 1.00 98.56 97 GLU A C 1
ATOM 798 O O . GLU A 1 97 ? 19.945 -1.317 -29.200 1.00 98.56 97 GLU A O 1
ATOM 803 N N . ARG A 1 98 ? 18.342 -0.270 -28.025 1.00 98.50 98 ARG A N 1
ATOM 804 C CA . ARG A 1 98 ? 18.082 0.741 -29.057 1.00 98.50 98 ARG A CA 1
ATOM 805 C C . ARG A 1 98 ? 19.303 1.624 -29.299 1.00 98.50 98 ARG A C 1
ATOM 807 O O . ARG A 1 98 ? 19.759 1.709 -30.435 1.00 98.50 98 ARG A O 1
ATOM 814 N N . VAL A 1 99 ? 19.865 2.214 -28.241 1.00 98.62 99 VAL A N 1
ATOM 815 C CA . VAL A 1 99 ? 21.067 3.062 -28.341 1.00 98.62 99 VAL A CA 1
ATOM 816 C C . VAL A 1 99 ? 22.242 2.271 -28.916 1.00 98.62 99 VAL A C 1
ATOM 818 O O . VAL A 1 99 ? 22.966 2.769 -29.773 1.00 98.62 99 VAL A O 1
ATOM 821 N N . ARG A 1 100 ? 22.417 1.011 -28.503 1.00 98.50 100 ARG A N 1
ATOM 822 C CA . ARG A 1 100 ? 23.448 0.124 -29.054 1.00 98.50 100 ARG A CA 1
ATOM 823 C C . ARG A 1 100 ? 23.279 -0.080 -30.559 1.00 98.50 100 ARG A C 1
ATOM 825 O O . ARG A 1 100 ? 24.258 0.004 -31.297 1.00 98.50 100 ARG A O 1
ATOM 832 N N . THR A 1 101 ? 22.054 -0.335 -31.010 1.00 98.44 101 THR A N 1
ATOM 833 C CA . THR A 1 101 ? 21.738 -0.534 -32.431 1.00 98.44 101 THR A CA 1
ATOM 834 C C . THR A 1 101 ? 21.969 0.743 -33.239 1.00 98.44 101 THR A C 1
ATOM 836 O O . THR A 1 101 ? 22.574 0.688 -34.309 1.00 98.44 101 THR A O 1
ATOM 839 N N . GLU A 1 102 ? 21.543 1.895 -32.715 1.00 98.44 102 GLU A N 1
ATOM 840 C CA . GLU A 1 102 ? 21.768 3.206 -33.334 1.00 98.44 102 GLU A CA 1
ATOM 841 C C . GLU A 1 102 ? 23.267 3.498 -33.488 1.00 98.44 102 GLU A C 1
ATOM 843 O O . GLU A 1 102 ? 23.716 3.800 -34.594 1.00 98.44 102 GLU A O 1
ATOM 848 N N . LEU A 1 103 ? 24.062 3.302 -32.429 1.00 98.50 103 LEU A N 1
ATOM 849 C CA . LEU A 1 103 ? 25.514 3.504 -32.469 1.00 98.50 103 LEU A CA 1
ATOM 850 C C . LEU A 1 103 ? 26.215 2.569 -33.462 1.00 98.50 103 LEU A C 1
ATOM 852 O O . LEU A 1 103 ? 27.088 3.014 -34.205 1.00 98.50 103 LEU A O 1
ATOM 856 N N . LEU A 1 104 ? 25.833 1.288 -33.522 1.00 98.31 104 LEU A N 1
ATOM 857 C CA . LEU A 1 104 ? 26.377 0.357 -34.521 1.00 98.31 104 LEU A CA 1
ATOM 858 C C . LEU A 1 104 ? 26.039 0.802 -35.951 1.00 98.31 104 LEU A C 1
ATOM 860 O O . LEU A 1 104 ? 26.891 0.736 -36.838 1.00 98.31 104 LEU A O 1
ATOM 864 N N . GLY A 1 105 ? 24.820 1.300 -36.172 1.00 98.31 105 GLY A N 1
ATOM 865 C CA . GLY A 1 105 ? 24.406 1.858 -37.459 1.00 98.31 105 GLY A CA 1
ATOM 866 C C . GLY A 1 105 ? 25.197 3.111 -37.848 1.00 98.31 105 GLY A C 1
ATOM 867 O O . GLY A 1 105 ? 25.583 3.263 -39.011 1.00 98.31 105 GLY A O 1
ATOM 868 N N . GLU A 1 106 ? 25.475 3.999 -36.893 1.00 98.44 106 GLU A N 1
ATOM 869 C CA . GLU A 1 106 ? 26.311 5.182 -37.115 1.00 98.44 106 GLU A C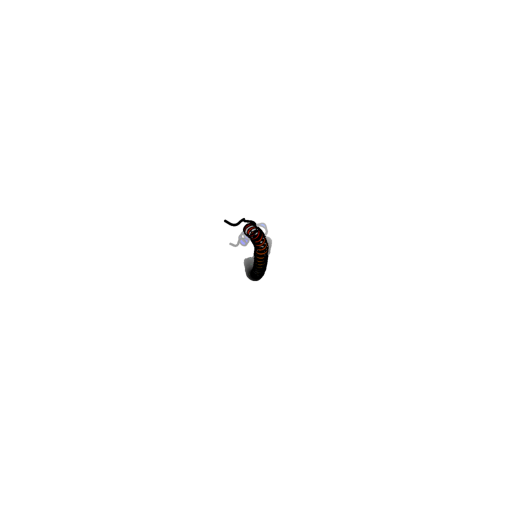A 1
ATOM 870 C C . GLU A 1 106 ? 27.765 4.815 -37.424 1.00 98.44 106 GLU A C 1
ATOM 872 O O . GLU A 1 106 ? 28.328 5.358 -38.377 1.00 98.44 106 GLU A O 1
ATOM 877 N N . ILE A 1 107 ? 28.346 3.856 -36.694 1.00 98.44 107 ILE A N 1
ATOM 878 C CA . ILE A 1 107 ? 29.695 3.333 -36.959 1.00 98.44 107 ILE A CA 1
ATOM 879 C C . ILE A 1 107 ? 29.775 2.780 -38.383 1.00 98.44 107 ILE A C 1
ATOM 881 O O . ILE A 1 107 ? 30.635 3.210 -39.150 1.00 98.44 107 ILE A O 1
ATOM 885 N N . HIS A 1 108 ? 28.836 1.919 -38.784 1.00 97.94 108 HIS A N 1
ATOM 886 C CA . HIS A 1 108 ? 28.832 1.348 -40.132 1.00 97.94 108 HIS A CA 1
ATOM 887 C C . HIS A 1 108 ? 28.699 2.427 -41.220 1.00 97.94 108 HIS A C 1
ATOM 889 O O . HIS A 1 108 ? 29.390 2.409 -42.240 1.00 97.94 108 HIS A O 1
ATOM 895 N N . ARG A 1 109 ? 27.849 3.437 -40.994 1.00 98.00 109 ARG A N 1
ATOM 896 C CA . ARG A 1 109 ? 27.717 4.574 -41.915 1.00 98.00 109 ARG A CA 1
ATOM 897 C C . ARG A 1 109 ? 29.022 5.368 -42.035 1.00 98.00 109 ARG A C 1
ATOM 899 O O . ARG A 1 109 ? 29.336 5.849 -43.125 1.00 98.00 109 ARG A O 1
ATOM 906 N N . LEU A 1 110 ? 29.756 5.544 -40.936 1.00 97.94 110 LEU A N 1
ATOM 907 C CA . LEU A 1 110 ? 31.059 6.213 -40.938 1.00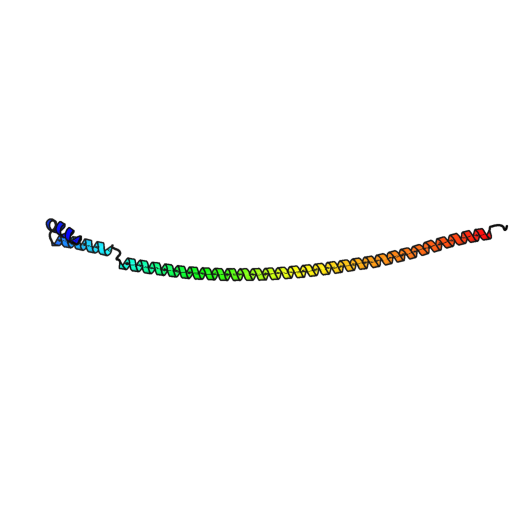 97.94 110 LEU A CA 1
ATOM 908 C C . LEU A 1 110 ? 32.118 5.387 -41.674 1.00 97.94 110 LEU A C 1
ATOM 910 O O . LEU A 1 110 ? 32.870 5.965 -42.456 1.00 97.94 110 LEU A O 1
ATOM 914 N N . GLU A 1 111 ? 32.139 4.066 -41.491 1.00 97.88 111 GLU A N 1
ATOM 915 C 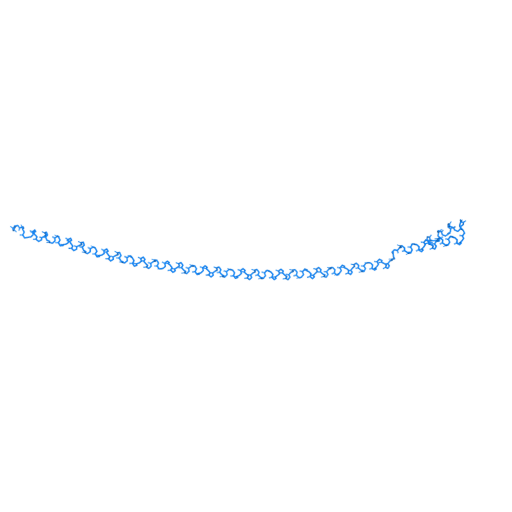CA . GLU A 1 111 ? 33.025 3.151 -42.227 1.00 97.88 111 GLU A CA 1
ATOM 916 C C . GLU A 1 111 ? 32.811 3.270 -43.741 1.00 97.88 111 GLU A C 1
ATOM 918 O O . GLU A 1 111 ? 33.764 3.532 -44.476 1.00 97.88 111 GLU A O 1
ATOM 923 N N . VAL A 1 112 ? 31.555 3.219 -44.202 1.00 97.88 112 VAL A N 1
ATOM 924 C CA . VAL A 1 112 ? 31.210 3.374 -45.628 1.00 97.88 112 VAL A CA 1
ATOM 925 C C . VAL A 1 112 ? 31.633 4.744 -46.169 1.00 97.88 112 VAL A C 1
ATOM 927 O O . VAL A 1 112 ? 32.209 4.842 -47.254 1.00 97.88 112 VAL A O 1
ATOM 930 N N . LYS A 1 113 ? 31.386 5.830 -45.422 1.00 97.75 113 LYS A N 1
ATOM 931 C CA . LYS A 1 113 ? 31.826 7.179 -45.826 1.00 97.75 113 LYS A CA 1
ATOM 932 C C . LYS A 1 113 ? 33.348 7.286 -45.903 1.00 97.75 113 LYS A C 1
ATOM 934 O O . LYS A 1 113 ? 33.869 7.961 -46.794 1.00 97.75 113 LYS A O 1
ATOM 939 N N . LEU A 1 114 ? 34.058 6.644 -44.978 1.00 97.75 114 LEU A N 1
ATOM 940 C CA . LEU A 1 114 ? 35.515 6.618 -44.963 1.00 97.75 114 LEU A CA 1
ATOM 941 C C . LEU A 1 114 ? 36.062 5.860 -46.177 1.00 97.75 114 LEU A C 1
ATOM 943 O O . LEU A 1 114 ? 36.989 6.349 -46.820 1.00 97.75 114 LEU A O 1
ATOM 947 N N . GLU A 1 115 ? 35.487 4.706 -46.519 1.00 96.75 115 GLU A N 1
ATOM 948 C CA . GLU A 1 115 ? 35.847 3.945 -47.723 1.00 96.75 115 GLU A CA 1
ATOM 949 C C . GLU A 1 115 ? 35.598 4.742 -49.003 1.00 96.75 115 GLU A C 1
ATOM 951 O O . GLU A 1 115 ? 36.493 4.835 -49.844 1.00 96.75 115 GLU A O 1
ATOM 956 N N . ALA A 1 116 ? 34.436 5.390 -49.118 1.00 96.94 116 ALA A N 1
ATOM 957 C CA . ALA A 1 116 ? 34.121 6.256 -50.252 1.00 96.94 116 ALA A CA 1
ATOM 958 C C . ALA A 1 116 ? 35.128 7.412 -50.377 1.00 96.94 116 ALA A C 1
ATOM 960 O O . ALA A 1 116 ? 35.674 7.648 -51.452 1.00 96.94 116 ALA A O 1
ATOM 961 N N . THR A 1 117 ? 35.461 8.068 -49.260 1.00 97.44 117 THR A N 1
ATOM 962 C CA . THR A 1 117 ? 36.443 9.165 -49.236 1.00 97.44 117 THR A CA 1
ATOM 963 C C . THR A 1 117 ? 37.841 8.680 -49.626 1.00 97.44 117 THR A C 1
ATOM 965 O O . THR A 1 117 ? 38.546 9.354 -50.375 1.00 97.44 117 THR A O 1
ATOM 968 N N . LYS A 1 118 ? 38.256 7.497 -49.149 1.00 96.94 118 LYS A N 1
ATOM 969 C CA . LYS A 1 118 ? 39.527 6.866 -49.539 1.00 96.94 118 LYS A CA 1
ATOM 970 C C . LYS A 1 118 ? 39.556 6.552 -51.033 1.00 96.94 118 LYS A C 1
ATOM 972 O O . LYS A 1 118 ? 40.561 6.828 -51.684 1.00 96.94 118 LYS A O 1
ATOM 977 N N . PHE A 1 119 ? 38.475 5.997 -51.578 1.00 96.00 119 PHE A N 1
ATOM 978 C CA . PHE A 1 119 ? 38.362 5.701 -53.005 1.00 96.00 119 PHE A CA 1
ATOM 979 C C . PHE A 1 119 ? 38.438 6.974 -53.855 1.00 96.00 119 PHE A C 1
ATOM 981 O O . PHE A 1 119 ? 39.223 7.029 -54.804 1.00 96.00 119 PHE A O 1
ATOM 988 N N . ASP A 1 120 ? 37.690 8.014 -53.482 1.00 96.81 120 ASP A N 1
ATOM 989 C CA . ASP A 1 120 ? 37.724 9.309 -54.163 1.00 96.81 120 ASP A CA 1
ATOM 990 C C . ASP A 1 120 ? 39.121 9.928 -54.109 1.00 96.81 120 ASP A C 1
ATOM 992 O O . ASP A 1 120 ? 39.629 10.397 -55.130 1.00 96.81 120 ASP A O 1
ATOM 996 N N . LEU A 1 121 ? 39.785 9.869 -52.950 1.00 97.12 121 LEU A N 1
ATOM 997 C CA . LEU A 1 121 ? 41.161 10.333 -52.798 1.00 97.12 121 LEU A CA 1
ATOM 998 C C . LEU A 1 121 ? 42.106 9.587 -53.746 1.00 97.12 121 LEU A C 1
ATOM 1000 O O . LEU A 1 121 ? 42.865 10.232 -54.464 1.00 97.12 121 LEU A O 1
ATOM 1004 N N . ILE A 1 122 ? 42.036 8.251 -53.802 1.00 96.88 122 ILE A N 1
ATOM 1005 C CA . ILE A 1 122 ? 42.857 7.432 -54.711 1.00 96.88 122 ILE A CA 1
ATOM 1006 C C . ILE A 1 122 ? 42.592 7.810 -56.172 1.00 96.88 122 ILE A C 1
ATOM 1008 O O . ILE A 1 122 ? 43.537 8.006 -56.940 1.00 96.88 122 ILE A O 1
ATOM 1012 N N . LYS A 1 123 ? 41.319 7.954 -56.557 1.00 96.81 123 LYS A N 1
ATOM 1013 C CA . LYS A 1 123 ? 40.916 8.336 -57.915 1.00 96.81 123 LYS A CA 1
ATOM 1014 C C . LYS A 1 123 ? 41.502 9.692 -58.312 1.00 96.81 123 LYS A C 1
ATOM 1016 O O . LYS A 1 123 ? 42.089 9.812 -59.387 1.00 96.81 123 LYS A O 1
ATOM 1021 N N . TRP A 1 124 ? 41.382 10.700 -57.449 1.00 96.56 124 TRP A N 1
ATOM 1022 C CA . TRP A 1 124 ? 41.947 12.026 -57.703 1.00 96.56 124 TRP A CA 1
ATOM 1023 C C . TRP A 1 124 ? 43.471 12.013 -57.733 1.00 96.56 124 TRP A C 1
ATOM 1025 O O . TRP A 1 124 ? 44.062 12.655 -58.599 1.00 96.56 124 TRP A O 1
ATOM 1035 N N . MET A 1 125 ? 44.105 11.238 -56.853 1.00 95.31 125 MET A N 1
ATOM 1036 C CA . MET A 1 125 ? 45.554 11.072 -56.843 1.00 95.31 125 MET A CA 1
ATOM 1037 C C . MET A 1 125 ? 46.037 10.474 -58.171 1.00 95.31 125 MET A C 1
ATOM 1039 O O . MET A 1 125 ? 47.003 10.965 -58.744 1.00 95.31 125 MET A O 1
ATOM 1043 N N . PHE A 1 126 ? 45.328 9.481 -58.718 1.00 94.81 126 PHE A N 1
ATOM 1044 C CA . PHE A 1 126 ? 45.650 8.896 -60.022 1.00 94.81 126 PHE A CA 1
ATOM 1045 C C . PHE A 1 126 ? 45.508 9.901 -61.173 1.00 94.81 126 PHE A C 1
ATOM 1047 O O . PHE A 1 126 ? 46.420 10.017 -61.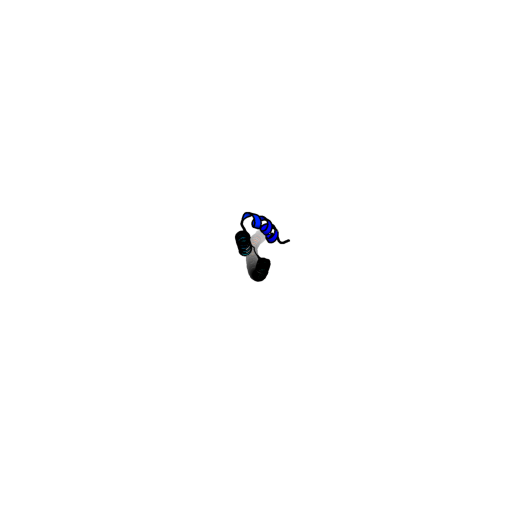987 1.00 94.81 126 PHE A O 1
ATOM 1054 N N . ILE A 1 127 ? 44.403 10.656 -61.230 1.00 94.94 127 ILE A N 1
ATOM 1055 C CA . ILE A 1 127 ? 44.181 11.692 -62.260 1.00 94.94 127 ILE A CA 1
ATOM 1056 C C . ILE A 1 127 ? 45.277 12.762 -62.195 1.00 94.94 127 ILE A C 1
ATOM 1058 O O . ILE A 1 127 ? 45.837 13.151 -63.224 1.00 94.94 127 ILE A O 1
ATOM 1062 N N . PHE A 1 128 ? 45.601 13.211 -60.981 1.00 94.81 128 PHE A N 1
ATOM 1063 C CA . PHE A 1 128 ? 46.672 14.166 -60.734 1.00 94.81 128 PHE A CA 1
ATOM 1064 C C . PHE A 1 128 ? 48.018 13.628 -61.237 1.00 94.81 128 PHE A C 1
ATOM 1066 O O . PHE A 1 128 ? 48.633 14.247 -62.105 1.00 94.81 128 PHE A O 1
ATOM 1073 N N . TRP A 1 129 ? 48.435 12.440 -60.781 1.00 90.62 129 TRP A N 1
ATOM 1074 C CA . TRP A 1 129 ? 49.708 11.833 -61.180 1.00 90.62 129 TRP A CA 1
ATOM 1075 C C . TRP A 1 129 ? 49.786 11.566 -62.685 1.00 90.62 129 TRP A C 1
ATOM 1077 O O . TRP A 1 129 ? 50.797 11.897 -63.299 1.00 90.62 129 TRP A O 1
ATOM 1087 N N . ALA A 1 130 ? 48.732 11.031 -63.307 1.00 91.69 130 ALA A N 1
ATOM 1088 C CA . ALA A 1 130 ? 48.698 10.780 -64.750 1.00 91.69 130 ALA A CA 1
ATOM 1089 C C . ALA A 1 130 ? 48.910 12.070 -65.565 1.00 91.69 130 ALA A C 1
ATOM 1091 O O . ALA A 1 130 ? 49.655 12.072 -66.547 1.00 91.69 130 ALA A O 1
ATOM 1092 N N . THR A 1 131 ? 48.316 13.180 -65.117 1.00 88.75 131 THR A N 1
ATOM 1093 C CA . THR A 1 131 ? 48.494 14.501 -65.738 1.00 88.75 131 THR A CA 1
ATOM 1094 C C . THR A 1 131 ? 49.921 15.023 -65.537 1.00 88.75 131 THR A C 1
ATOM 1096 O O . THR A 1 131 ? 50.555 15.473 -66.494 1.00 88.75 131 THR A O 1
ATOM 1099 N N . SER A 1 132 ? 50.466 14.916 -64.319 1.00 87.06 132 SER A N 1
ATOM 1100 C CA . SER A 1 132 ? 51.839 15.336 -64.006 1.00 87.06 132 SER A CA 1
ATOM 1101 C C . SER A 1 132 ? 52.891 14.554 -64.799 1.00 87.06 132 SER A C 1
ATOM 1103 O O . SER A 1 132 ? 53.782 15.162 -65.392 1.00 87.06 132 SER A O 1
ATOM 1105 N N . PHE A 1 133 ? 52.783 13.223 -64.873 1.00 90.25 133 PHE A N 1
ATOM 1106 C CA . PHE A 1 133 ? 53.722 12.393 -65.635 1.00 90.25 133 PHE A CA 1
ATOM 1107 C C . PHE A 1 133 ? 53.632 12.644 -67.144 1.00 90.25 133 PHE A C 1
ATOM 1109 O O . PHE A 1 133 ? 54.670 12.705 -67.800 1.00 90.25 133 PHE A O 1
ATOM 1116 N N . GLY A 1 134 ? 52.432 12.857 -67.698 1.00 86.12 134 GLY A N 1
ATOM 1117 C CA . GLY A 1 134 ? 52.267 13.226 -69.110 1.00 86.12 134 GLY A CA 1
ATOM 1118 C C . GLY A 1 134 ? 52.947 14.557 -69.460 1.00 86.12 134 GLY A C 1
ATOM 1119 O O . GLY A 1 134 ? 53.652 14.657 -70.467 1.00 86.12 134 GLY A O 1
ATOM 1120 N N . GLY A 1 135 ? 52.814 15.567 -68.595 1.00 86.50 135 GLY A N 1
ATOM 1121 C CA . GLY A 1 135 ? 53.510 16.848 -68.754 1.00 86.50 135 GLY A CA 1
ATOM 1122 C C . GLY A 1 135 ? 55.037 16.715 -68.669 1.00 86.50 135 GLY A C 1
ATOM 1123 O O . GLY A 1 135 ? 55.761 17.242 -69.508 1.00 86.50 135 GLY A O 1
ATOM 1124 N N . ILE A 1 136 ? 55.550 15.951 -67.703 1.00 86.00 136 ILE A N 1
ATOM 1125 C CA . ILE A 1 136 ? 57.001 15.742 -67.553 1.00 86.00 136 ILE A CA 1
ATOM 1126 C C . ILE A 1 136 ? 57.571 14.951 -68.738 1.00 86.00 136 ILE A C 1
ATOM 1128 O O . ILE A 1 136 ? 58.612 15.323 -69.276 1.00 86.00 136 ILE A O 1
ATOM 1132 N N . ALA A 1 137 ? 56.887 13.895 -69.186 1.00 85.12 137 ALA A N 1
ATOM 1133 C CA . ALA A 1 137 ? 57.323 13.086 -70.323 1.00 85.12 137 ALA A CA 1
ATOM 1134 C C . ALA A 1 137 ? 57.358 13.891 -71.630 1.00 85.12 137 ALA A C 1
ATOM 1136 O O . ALA A 1 137 ? 58.286 13.733 -72.422 1.00 85.12 137 ALA A O 1
ATOM 1137 N N . THR A 1 138 ? 56.387 14.785 -71.845 1.00 83.44 138 THR A N 1
ATOM 1138 C CA . THR A 1 138 ? 56.378 15.667 -73.024 1.00 83.44 138 THR A CA 1
ATOM 1139 C C . THR A 1 138 ? 57.522 16.680 -72.985 1.00 83.44 138 THR A C 1
ATOM 1141 O O . THR A 1 138 ? 58.220 16.825 -73.988 1.00 83.44 138 THR A O 1
ATOM 1144 N N . ILE A 1 139 ? 57.788 17.315 -71.837 1.00 86.12 139 ILE A N 1
ATOM 1145 C CA . ILE A 1 139 ? 58.943 18.216 -71.658 1.00 86.12 139 ILE A CA 1
ATOM 1146 C C . ILE A 1 139 ? 60.262 17.464 -71.880 1.00 86.12 139 ILE A C 1
ATOM 1148 O O . ILE A 1 139 ? 61.139 17.947 -72.595 1.00 86.12 139 ILE A O 1
ATOM 1152 N N . PHE A 1 140 ? 60.396 16.266 -71.310 1.00 85.75 140 PHE A N 1
ATOM 1153 C CA . PHE A 1 140 ? 61.591 15.435 -71.447 1.00 85.75 140 PHE A CA 1
ATOM 1154 C C . PHE A 1 140 ? 61.830 14.987 -72.898 1.00 85.75 140 PHE A C 1
ATOM 1156 O O . PHE A 1 140 ? 62.947 15.099 -73.403 1.00 85.75 140 PHE A O 1
ATOM 1163 N N . PHE A 1 141 ? 60.782 14.548 -73.605 1.00 86.81 141 PHE A N 1
ATOM 1164 C CA . PHE A 1 141 ? 60.852 14.216 -75.032 1.00 86.81 141 PHE A CA 1
ATOM 1165 C C . PHE A 1 141 ? 61.231 15.434 -75.883 1.00 86.81 141 PHE A C 1
ATOM 1167 O O . PHE A 1 141 ? 62.053 15.324 -76.795 1.00 86.81 141 PHE A O 1
ATOM 1174 N N . TYR A 1 142 ? 60.668 16.604 -75.567 1.00 87.69 142 TYR A N 1
ATOM 1175 C CA . TYR A 1 142 ? 61.009 17.851 -76.244 1.00 87.69 142 TYR A CA 1
ATOM 1176 C C . TYR A 1 142 ? 62.481 18.223 -76.019 1.00 87.69 142 TYR A C 1
ATOM 1178 O O . TYR A 1 142 ? 63.173 18.529 -76.986 1.00 87.69 142 TYR A O 1
ATOM 1186 N N . MET A 1 143 ? 62.998 18.106 -74.788 1.00 85.31 143 MET A N 1
ATOM 1187 C CA . MET A 1 143 ? 64.428 18.298 -74.507 1.00 85.31 143 MET A CA 1
ATOM 1188 C C . MET A 1 143 ? 65.308 17.320 -75.291 1.00 85.31 143 MET A C 1
ATOM 1190 O O . MET A 1 143 ? 66.244 17.765 -75.942 1.00 85.31 143 MET A O 1
ATOM 1194 N N . LEU A 1 144 ? 65.004 16.018 -75.297 1.00 81.88 144 LEU A N 1
ATOM 1195 C CA . LEU A 1 144 ? 65.799 15.027 -76.038 1.00 81.88 144 LEU A CA 1
ATOM 1196 C C . LEU A 1 144 ? 65.823 15.277 -77.550 1.00 81.88 144 LEU A C 1
ATOM 1198 O O . LEU A 1 144 ? 66.830 15.009 -78.199 1.00 81.88 144 LEU A O 1
ATOM 1202 N N . ARG A 1 145 ? 64.725 15.776 -78.126 1.00 79.12 145 ARG A N 1
ATOM 1203 C CA . ARG A 1 145 ? 64.633 16.033 -79.570 1.00 79.12 145 ARG A CA 1
ATOM 1204 C C . ARG A 1 145 ? 65.247 17.368 -79.994 1.00 79.12 145 ARG A C 1
ATOM 1206 O O . ARG A 1 145 ? 65.651 17.488 -81.148 1.00 79.12 145 ARG A O 1
ATOM 1213 N N . PHE A 1 146 ? 65.288 18.355 -79.101 1.00 73.44 146 PHE A N 1
ATOM 1214 C CA . PHE A 1 146 ? 65.799 19.698 -79.391 1.00 73.44 146 PHE A CA 1
ATOM 1215 C C . PHE A 1 146 ? 67.179 19.990 -78.790 1.00 73.44 146 PHE A C 1
ATOM 1217 O O . PHE A 1 146 ? 67.722 21.059 -79.064 1.00 73.44 146 PHE A O 1
ATOM 1224 N N . LEU A 1 147 ? 67.767 19.070 -78.015 1.00 63.00 147 LEU A N 1
ATOM 1225 C CA . LEU A 1 147 ? 69.177 19.158 -77.643 1.00 63.00 147 LEU A CA 1
ATOM 1226 C C . LEU A 1 147 ? 70.056 18.818 -78.861 1.00 63.00 147 LEU A C 1
ATOM 1228 O O . LEU A 1 147 ? 69.979 17.699 -79.373 1.00 63.00 147 LEU A O 1
ATOM 1232 N N . PRO A 1 148 ? 70.897 19.755 -79.336 1.00 57.41 148 PRO A N 1
ATOM 1233 C CA . PRO A 1 148 ? 71.909 19.465 -80.342 1.00 57.41 148 PRO A CA 1
ATOM 1234 C C . PRO A 1 148 ? 72.892 18.433 -79.785 1.00 57.41 148 PRO A C 1
ATOM 1236 O O . PRO A 1 148 ? 73.301 18.534 -78.628 1.00 57.41 148 PRO A O 1
ATOM 1239 N N . GLY A 1 149 ? 73.258 17.449 -80.607 1.00 60.84 149 GLY A N 1
ATOM 1240 C CA . GLY A 1 149 ? 74.253 16.447 -80.247 1.00 60.84 149 GLY A CA 1
ATOM 1241 C C . GLY A 1 149 ? 75.573 17.077 -79.799 1.00 60.84 149 GLY A C 1
ATOM 1242 O O . GLY A 1 149 ? 76.117 17.948 -80.481 1.00 60.84 149 GLY A O 1
ATOM 1243 N N . HIS A 1 150 ? 76.074 16.584 -78.671 1.00 48.22 150 HIS A N 1
ATOM 1244 C CA . HIS A 1 150 ? 77.497 16.457 -78.388 1.00 48.22 150 HIS A CA 1
ATOM 1245 C C . HIS A 1 150 ? 77.827 14.968 -78.362 1.00 48.22 150 HIS A C 1
ATOM 1247 O O . HIS A 1 150 ? 77.033 14.214 -77.754 1.00 48.22 150 HIS A O 1
#

Radius of gyration: 61.22 Å; chains: 1; bounding box: 124×28×158 Å

pLDDT: mean 92.76, std 8.92, range [48.22, 98.62]

Foldseek 3Di:
DDPLVVQLVVCCVPPNNVRSVVVSVVVVVVCVVPDDDPVNVVVVVVVVVVVVVVVVVVVVVVVVVVVVVVVVVVVVVVVVVVVVVVVVVVVVVVVVVVVVVVVVVVVVVVVVVVVVVVVVVVVVVVVVVVVVVVVVVVVVVVCVVPDDDD

Sequence (150 aa):
MSTALELYELLKPKLGEAEARALIRYMEDNVQQRAATKQDLERAQAATNEKIEQVRAELHEKIEQVRAELHEKIERVRAELHEKIEQVRTELHEKIERVRTELLGEIHRLEVKLEATKFDLIKWMFIFWATSFGGIATIFFYMLRFLPGH

Secondary structure (DSSP, 8-state):
--HHHHHHHHHHHHH-HHHHHHHHHHHHHHHHHHSPPHHHHHHHHHHHHHHHHHHHHHHHHHHHHHHHHHHHHHHHHHHHHHHHHHHHHHHHHHHHHHHHHHHHHHHHHHHHHHHHHHHHHHHHHHHHHHHHHHHHHHHHHHHHHHSPP-